Protein AF-A0A0J1GJU7-F1 (afdb_monomer_lite)

Secondary structure (DSSP, 8-state):
------HHHHHHHHHHHHTS-TTS---TTSHHHHHHHHHHHHHHHH-S---HHHHHHHHHT-

Organism: NCBI:txid1195763

Structure (mmCIF, N/CA/C/O backbone):
data_AF-A0A0J1GJU7-F1
#
_entry.id   AF-A0A0J1GJU7-F1
#
loop_
_atom_site.group_PDB
_atom_site.id
_atom_site.type_symbol
_atom_site.label_atom_id
_atom_site.label_alt_id
_atom_site.label_comp_id
_atom_site.label_asym_id
_atom_site.label_entity_id
_atom_site.label_seq_id
_atom_site.pdbx_PDB_ins_code
_atom_site.Cartn_x
_atom_site.Cartn_y
_atom_site.Cartn_z
_atom_site.occupancy
_atom_site.B_iso_or_equiv
_atom_site.auth_seq_id
_atom_site.auth_comp_id
_atom_site.auth_asym_id
_atom_site.auth_atom_id
_atom_site.pdbx_PDB_model_num
ATOM 1 N N . PRO A 1 1 ? 30.157 7.408 -4.490 1.00 45.72 1 PRO A N 1
ATOM 2 C CA . PRO A 1 1 ? 29.555 6.340 -3.655 1.00 45.72 1 PRO A CA 1
ATOM 3 C C . PRO A 1 1 ? 28.234 5.891 -4.283 1.00 45.72 1 PRO A C 1
ATOM 5 O O . PRO A 1 1 ? 27.314 6.692 -4.381 1.00 45.72 1 PRO A O 1
ATOM 8 N N . SER A 1 2 ? 28.190 4.650 -4.761 1.00 41.47 2 SER A N 1
ATOM 9 C CA . SER A 1 2 ? 27.125 4.002 -5.546 1.00 41.47 2 SER A CA 1
ATOM 10 C C . SER A 1 2 ? 25.835 3.722 -4.756 1.00 41.47 2 SER A C 1
ATOM 12 O O . SER A 1 2 ? 25.231 2.665 -4.899 1.00 41.47 2 SER A O 1
ATOM 14 N N . HIS A 1 3 ? 25.416 4.655 -3.900 1.00 47.41 3 HIS A N 1
ATOM 15 C CA . HIS A 1 3 ? 24.142 4.615 -3.177 1.00 47.41 3 HIS A CA 1
ATOM 16 C C . HIS A 1 3 ? 22.998 5.088 -4.087 1.00 47.41 3 HIS A C 1
ATOM 18 O O . HIS A 1 3 ? 22.177 5.915 -3.694 1.00 47.41 3 HIS A O 1
ATOM 24 N N . GLU A 1 4 ? 22.978 4.609 -5.332 1.00 41.72 4 GLU A N 1
ATOM 25 C CA . GLU A 1 4 ? 21.836 4.793 -6.216 1.00 41.72 4 GLU A CA 1
ATOM 26 C C . GLU A 1 4 ? 20.660 4.044 -5.605 1.00 41.72 4 GLU A C 1
ATOM 28 O O . GLU A 1 4 ? 20.585 2.819 -5.625 1.00 41.72 4 GLU A O 1
ATOM 33 N N . ASN A 1 5 ? 19.799 4.822 -4.955 1.00 54.78 5 ASN A N 1
ATOM 34 C CA . ASN A 1 5 ? 18.358 4.722 -5.047 1.00 54.78 5 ASN A CA 1
ATOM 35 C C . ASN A 1 5 ? 17.877 3.344 -5.523 1.00 54.78 5 ASN A C 1
ATOM 37 O O . ASN A 1 5 ? 17.671 3.124 -6.717 1.00 54.78 5 ASN A O 1
ATOM 41 N N . ASN A 1 6 ? 17.690 2.419 -4.582 1.00 73.19 6 ASN A N 1
ATOM 42 C CA . ASN A 1 6 ? 17.200 1.077 -4.872 1.00 73.19 6 ASN A CA 1
ATOM 43 C C . ASN A 1 6 ? 15.682 1.102 -5.165 1.00 73.19 6 ASN A C 1
ATOM 45 O O . ASN A 1 6 ? 14.907 0.348 -4.582 1.00 73.19 6 ASN A O 1
ATOM 49 N N . SER A 1 7 ? 15.252 2.040 -6.018 1.00 81.56 7 SER A N 1
ATOM 50 C CA . SER A 1 7 ? 13.874 2.248 -6.463 1.00 81.56 7 SER A CA 1
ATOM 51 C C . SER A 1 7 ? 13.318 1.004 -7.136 1.00 81.56 7 SER A C 1
ATOM 53 O O . SER A 1 7 ? 12.145 0.706 -6.957 1.00 81.56 7 SER A O 1
ATOM 55 N N . ASP A 1 8 ? 14.152 0.253 -7.861 1.00 88.44 8 ASP A N 1
ATOM 56 C CA . ASP A 1 8 ? 13.713 -0.990 -8.498 1.00 88.44 8 ASP A CA 1
ATOM 57 C C . ASP A 1 8 ? 13.408 -2.067 -7.450 1.00 88.44 8 ASP A C 1
ATOM 59 O O . ASP A 1 8 ? 12.325 -2.641 -7.458 1.00 88.44 8 ASP A O 1
ATOM 63 N N . HIS A 1 9 ? 14.269 -2.240 -6.441 1.00 89.94 9 HIS A N 1
ATOM 64 C CA . HIS A 1 9 ? 13.961 -3.119 -5.308 1.00 89.94 9 HIS A CA 1
ATOM 65 C C . HIS A 1 9 ? 12.757 -2.627 -4.499 1.00 89.94 9 HIS A C 1
ATOM 67 O O . HIS A 1 9 ? 11.971 -3.435 -4.013 1.00 89.94 9 HIS A O 1
ATOM 73 N N . TYR A 1 10 ? 12.586 -1.312 -4.341 1.00 90.94 10 TYR A N 1
ATOM 74 C CA . TYR A 1 10 ? 11.398 -0.757 -3.696 1.00 90.94 10 TYR A CA 1
ATOM 75 C C . TY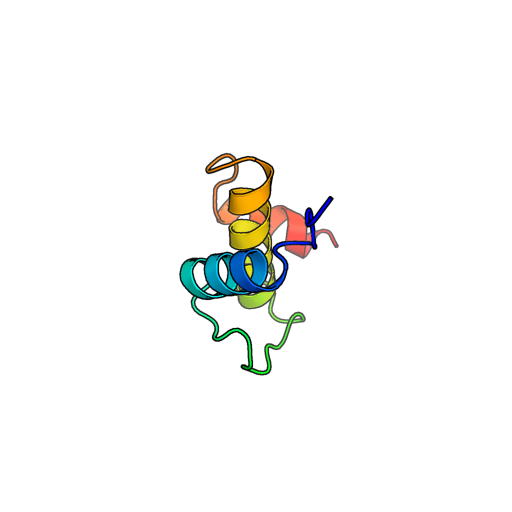R A 1 10 ? 10.130 -1.133 -4.466 1.00 90.94 10 TYR A C 1
ATOM 77 O O . TYR A 1 10 ? 9.191 -1.675 -3.880 1.00 90.94 10 TYR A O 1
ATOM 85 N N . ALA A 1 11 ? 10.128 -0.908 -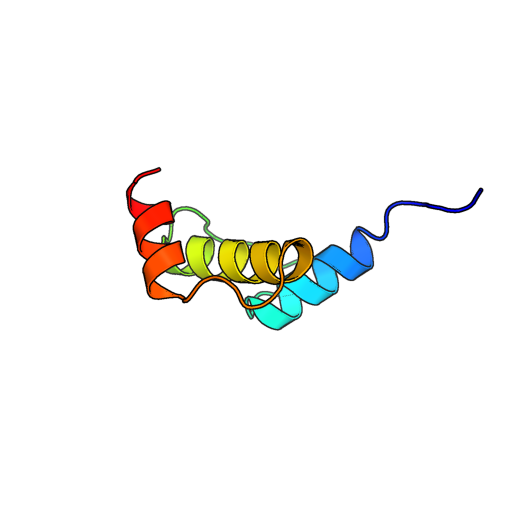5.782 1.00 92.44 11 ALA A N 1
ATOM 86 C CA . ALA A 1 11 ? 9.021 -1.240 -6.666 1.00 92.44 11 ALA A CA 1
ATOM 87 C C . ALA A 1 11 ? 8.740 -2.749 -6.686 1.00 92.44 11 ALA A C 1
ATOM 89 O O . ALA A 1 11 ? 7.583 -3.142 -6.564 1.00 92.44 11 ALA A O 1
ATOM 90 N N . ASP A 1 12 ? 9.772 -3.594 -6.742 1.00 94.88 12 ASP A N 1
ATOM 91 C CA . ASP A 1 12 ? 9.644 -5.056 -6.688 1.00 94.88 12 ASP A CA 1
ATOM 92 C C . ASP A 1 12 ? 8.985 -5.521 -5.383 1.00 94.88 12 ASP A C 1
ATOM 94 O O . ASP A 1 12 ? 8.093 -6.376 -5.378 1.00 94.88 12 ASP A O 1
ATOM 98 N N . MET A 1 13 ? 9.394 -4.943 -4.253 1.00 95.06 13 MET A N 1
ATOM 99 C CA . MET A 1 13 ? 8.855 -5.306 -2.945 1.00 95.06 13 MET A CA 1
ATOM 100 C C . MET A 1 13 ? 7.414 -4.825 -2.764 1.00 95.06 13 MET A C 1
ATOM 102 O O . MET A 1 13 ? 6.567 -5.582 -2.276 1.00 95.06 13 MET A O 1
ATOM 106 N N . VAL A 1 14 ? 7.112 -3.597 -3.195 1.00 95.31 14 VAL A N 1
ATOM 107 C CA . VAL A 1 14 ? 5.751 -3.046 -3.179 1.00 95.31 14 VAL A CA 1
ATOM 108 C C . VAL A 1 14 ? 4.838 -3.842 -4.105 1.00 95.31 14 VAL A C 1
ATOM 110 O O . VAL A 1 14 ? 3.738 -4.216 -3.695 1.00 95.31 14 VAL A O 1
ATOM 113 N N . SER A 1 15 ? 5.303 -4.172 -5.308 1.00 96.12 15 SER A N 1
ATOM 114 C CA . SER A 1 15 ? 4.587 -5.009 -6.271 1.00 96.12 15 SER A CA 1
ATOM 115 C C . SER A 1 15 ? 4.232 -6.363 -5.655 1.00 96.12 15 SER A C 1
ATOM 117 O O . SER A 1 15 ? 3.057 -6.718 -5.524 1.00 96.12 15 SER A O 1
ATOM 119 N N . ARG A 1 16 ? 5.233 -7.068 -5.117 1.00 96.31 16 ARG A N 1
ATOM 120 C CA . ARG A 1 16 ? 5.048 -8.380 -4.488 1.00 96.31 16 ARG A CA 1
ATOM 121 C C . ARG A 1 16 ? 4.068 -8.360 -3.315 1.00 96.31 16 ARG A C 1
ATOM 123 O O . ARG A 1 16 ? 3.357 -9.340 -3.096 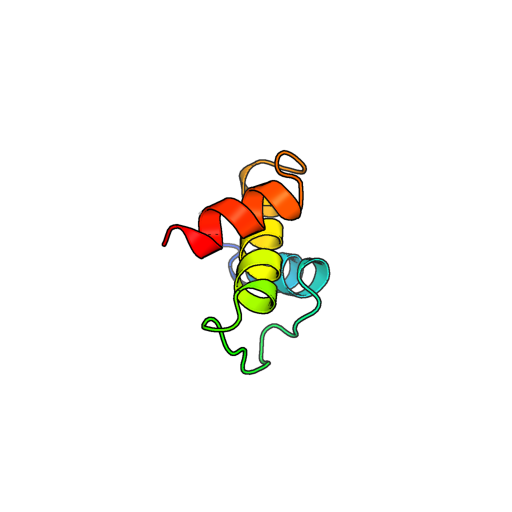1.00 96.31 16 ARG A O 1
ATOM 130 N N . TRP A 1 17 ? 4.066 -7.305 -2.502 1.00 96.69 17 TRP A N 1
ATOM 131 C CA . TRP A 1 17 ? 3.228 -7.242 -1.299 1.00 96.69 17 TRP A CA 1
ATOM 132 C C . TRP A 1 17 ? 1.841 -6.654 -1.528 1.00 96.69 17 TRP A C 1
ATOM 134 O O . TRP A 1 17 ? 0.927 -6.989 -0.773 1.00 96.69 17 TRP A O 1
ATOM 144 N N . SER A 1 18 ? 1.680 -5.800 -2.534 1.00 96.12 18 SER A N 1
ATOM 145 C CA . SER A 1 18 ? 0.377 -5.264 -2.936 1.00 96.12 18 SER A CA 1
ATOM 146 C C . SER A 1 18 ? -0.407 -6.255 -3.803 1.00 96.12 18 SER A C 1
ATOM 148 O O . SER A 1 18 ? -1.639 -6.257 -3.757 1.00 96.12 18 SER A O 1
ATOM 150 N N . GLY A 1 19 ? 0.301 -7.132 -4.525 1.00 96.50 19 GLY A N 1
ATOM 151 C CA . GLY A 1 19 ? -0.276 -8.096 -5.458 1.00 96.50 19 GLY A CA 1
ATOM 152 C C . GLY A 1 19 ? -0.493 -7.546 -6.871 1.00 96.50 19 GLY A C 1
ATOM 153 O O . GLY A 1 19 ? -1.175 -8.212 -7.641 1.00 96.50 19 GLY A O 1
ATOM 154 N N . TYR A 1 20 ? 0.063 -6.372 -7.192 1.00 96.44 20 TYR A N 1
ATOM 155 C CA . TYR A 1 20 ? 0.016 -5.751 -8.522 1.00 96.44 20 TYR A CA 1
ATOM 156 C C . TYR A 1 20 ? 1.407 -5.753 -9.146 1.00 96.44 20 TYR A C 1
ATOM 158 O O . TYR A 1 20 ? 2.387 -5.485 -8.446 1.00 96.44 20 TYR A O 1
ATOM 166 N N . ASP A 1 21 ? 1.520 -6.055 -10.438 1.00 94.25 21 ASP A N 1
ATOM 167 C CA . ASP A 1 21 ? 2.815 -6.015 -11.129 1.00 94.25 21 ASP A CA 1
ATOM 168 C C . ASP A 1 21 ? 3.358 -4.574 -11.201 1.00 94.25 21 ASP A C 1
ATOM 170 O O . ASP A 1 21 ? 2.592 -3.615 -11.298 1.00 94.25 21 ASP A O 1
ATOM 174 N N . LYS A 1 22 ? 4.685 -4.391 -11.153 1.00 91.44 22 LYS A N 1
ATOM 175 C CA . LYS A 1 22 ? 5.294 -3.046 -11.176 1.00 91.44 22 LYS A CA 1
ATOM 176 C C . LYS A 1 22 ? 5.084 -2.286 -12.494 1.00 91.44 22 LYS A C 1
ATOM 178 O O . LYS A 1 22 ? 5.325 -1.081 -12.545 1.00 91.44 22 LYS A O 1
ATOM 183 N N . HIS A 1 23 ? 4.649 -2.974 -13.548 1.00 93.94 23 HIS A N 1
ATOM 184 C CA . HIS A 1 23 ? 4.307 -2.412 -14.851 1.00 93.94 23 HIS A CA 1
ATOM 185 C C . HIS A 1 23 ? 2.797 -2.472 -15.149 1.00 93.94 23 HIS A C 1
ATOM 187 O O . HIS A 1 23 ? 2.373 -2.063 -16.232 1.00 93.94 23 HIS A O 1
ATOM 193 N N . GLU A 1 24 ? 1.974 -2.960 -14.215 1.00 93.06 24 GLU A N 1
ATOM 194 C CA . GLU A 1 24 ? 0.517 -2.994 -14.356 1.00 93.06 24 GLU A CA 1
ATOM 195 C C . GLU A 1 24 ? -0.094 -1.601 -14.165 1.00 93.06 24 GLU A C 1
ATOM 197 O O . GLU A 1 24 ? 0.274 -0.841 -13.267 1.00 93.06 24 GLU A O 1
ATOM 202 N N . MET A 1 25 ? -1.076 -1.267 -15.005 1.00 93.75 25 MET A N 1
ATOM 203 C CA . MET A 1 25 ? -1.874 -0.062 -14.812 1.00 93.75 25 MET A CA 1
ATOM 204 C C . MET A 1 25 ? -2.896 -0.298 -13.698 1.00 93.75 25 MET A C 1
ATOM 206 O O . MET A 1 25 ? -3.792 -1.127 -13.836 1.00 93.75 25 MET A O 1
ATOM 210 N N . VAL A 1 26 ? -2.791 0.473 -12.619 1.00 93.38 26 VAL A N 1
ATOM 211 C CA . VAL A 1 26 ? -3.668 0.371 -11.446 1.00 93.38 26 VAL A CA 1
ATOM 212 C C . VAL A 1 26 ? -4.607 1.575 -11.348 1.00 93.38 26 VAL A C 1
ATOM 214 O O . VAL A 1 26 ? -4.199 2.712 -11.586 1.00 93.38 26 VAL A O 1
ATOM 217 N N . ASP A 1 27 ? -5.870 1.349 -10.970 1.00 94.56 27 ASP A N 1
ATOM 218 C CA . ASP A 1 27 ? -6.807 2.441 -10.671 1.00 94.56 27 ASP A CA 1
ATOM 219 C C . ASP A 1 27 ? -6.736 2.814 -9.187 1.00 94.56 27 ASP A C 1
ATOM 221 O O . ASP A 1 27 ? -7.354 2.176 -8.335 1.00 94.56 27 ASP A O 1
ATOM 225 N N . VAL A 1 28 ? -5.988 3.872 -8.877 1.00 90.00 28 VAL A N 1
ATOM 226 C CA . VAL A 1 28 ? -5.817 4.373 -7.503 1.00 90.00 28 VAL A CA 1
ATOM 227 C C . VAL A 1 28 ? -7.060 5.068 -6.938 1.00 90.00 28 VAL A C 1
ATOM 229 O O . VAL A 1 28 ? -7.071 5.396 -5.759 1.00 90.00 28 VAL A O 1
ATOM 232 N N . ARG A 1 29 ? -8.117 5.267 -7.739 1.00 93.88 29 ARG A N 1
ATOM 233 C CA . ARG A 1 29 ? -9.428 5.734 -7.245 1.00 93.88 29 ARG A CA 1
ATOM 234 C C . ARG A 1 29 ? -10.242 4.605 -6.618 1.00 93.88 29 ARG A C 1
ATOM 236 O O . ARG A 1 29 ? -11.293 4.851 -6.042 1.00 93.88 29 ARG A O 1
ATOM 243 N N . ASN A 1 30 ? -9.799 3.358 -6.775 1.00 95.50 30 ASN A N 1
ATOM 244 C CA . ASN A 1 30 ? -10.348 2.238 -6.034 1.00 95.50 30 ASN A CA 1
ATOM 245 C C . ASN A 1 30 ? -9.634 2.149 -4.683 1.00 95.50 30 ASN A C 1
ATOM 247 O O . ASN A 1 30 ? -8.465 1.762 -4.618 1.00 95.50 30 ASN A O 1
ATOM 251 N N . ASP A 1 31 ? -10.354 2.435 -3.603 1.00 96.75 31 ASP A N 1
ATOM 252 C CA . ASP A 1 31 ? -9.795 2.477 -2.248 1.00 96.75 31 ASP A CA 1
ATOM 253 C C . ASP A 1 31 ? -9.100 1.173 -1.843 1.00 96.75 31 ASP A C 1
ATOM 255 O O . ASP A 1 31 ? -8.089 1.182 -1.146 1.00 96.75 31 ASP A O 1
ATOM 259 N N . THR A 1 32 ? -9.582 0.026 -2.331 1.00 96.69 32 THR A N 1
ATOM 260 C CA . THR A 1 32 ? -8.936 -1.268 -2.071 1.00 96.69 32 THR A CA 1
ATOM 261 C C . THR A 1 32 ? -7.594 -1.383 -2.793 1.00 96.69 32 THR A C 1
ATOM 263 O O . THR A 1 32 ? -6.643 -1.939 -2.238 1.00 96.69 32 THR A O 1
ATOM 266 N N . VAL A 1 33 ? -7.497 -0.879 -4.027 1.00 97.19 33 VAL A N 1
ATOM 267 C CA . VAL A 1 33 ? -6.235 -0.822 -4.783 1.00 97.19 33 VAL A CA 1
ATOM 268 C C . VAL A 1 33 ? -5.262 0.114 -4.070 1.00 97.19 33 VAL A C 1
ATOM 270 O O . VAL A 1 33 ? -4.155 -0.309 -3.730 1.00 97.19 33 VAL A O 1
ATOM 273 N N . ALA A 1 34 ? -5.701 1.334 -3.754 1.00 96.88 34 ALA A N 1
ATOM 274 C CA . ALA A 1 34 ? -4.900 2.319 -3.037 1.00 96.88 34 ALA A CA 1
ATOM 275 C C . ALA A 1 34 ? -4.411 1.782 -1.680 1.00 96.88 34 ALA A C 1
ATOM 277 O O . ALA A 1 34 ? -3.212 1.810 -1.403 1.00 96.88 34 ALA A O 1
ATOM 278 N N . ALA A 1 35 ? -5.294 1.191 -0.870 1.00 97.69 35 ALA A N 1
ATOM 279 C CA . ALA A 1 35 ? -4.943 0.655 0.444 1.00 97.69 35 ALA A CA 1
ATOM 280 C C . ALA A 1 35 ? -3.934 -0.501 0.367 1.00 97.69 35 ALA A C 1
ATOM 282 O O . ALA A 1 35 ? -3.035 -0.600 1.206 1.00 97.69 35 ALA A O 1
ATOM 283 N N . LYS A 1 36 ? -4.028 -1.375 -0.646 1.00 97.50 36 LYS A N 1
ATOM 284 C CA . LYS A 1 36 ? -3.047 -2.455 -0.859 1.00 97.50 36 LYS A CA 1
ATOM 285 C C . LYS A 1 36 ? -1.661 -1.904 -1.194 1.00 97.50 36 LYS A C 1
ATOM 287 O O . LYS A 1 36 ? -0.675 -2.376 -0.625 1.00 97.50 36 LYS A O 1
ATOM 292 N N . ILE A 1 37 ? -1.590 -0.906 -2.075 1.00 96.56 37 ILE A N 1
ATOM 293 C CA . ILE A 1 37 ? -0.328 -0.270 -2.473 1.00 96.56 37 ILE A CA 1
ATOM 294 C C . ILE A 1 37 ? 0.268 0.498 -1.285 1.00 96.56 37 ILE A C 1
ATOM 296 O O . ILE A 1 37 ? 1.420 0.267 -0.926 1.00 96.56 37 ILE A O 1
ATOM 300 N N . ILE A 1 38 ? -0.525 1.322 -0.594 1.00 96.25 38 ILE A N 1
ATOM 301 C CA . ILE A 1 38 ? -0.081 2.105 0.572 1.00 96.25 38 ILE A CA 1
ATOM 302 C C . ILE A 1 38 ? 0.395 1.205 1.708 1.0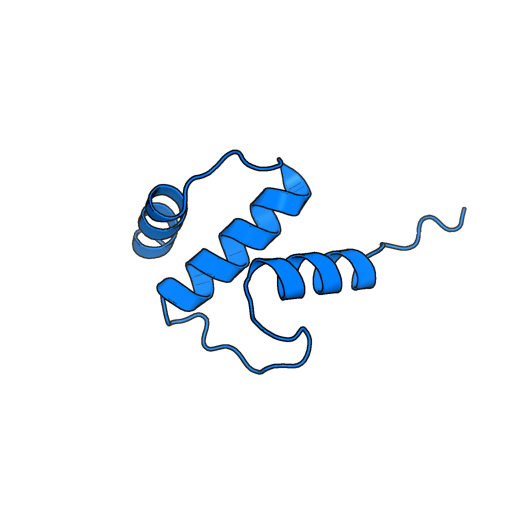0 96.25 38 ILE A C 1
ATOM 304 O O . ILE A 1 38 ? 1.444 1.462 2.294 1.00 96.25 38 ILE A O 1
ATOM 308 N N . LYS A 1 39 ? -0.307 0.105 1.994 1.00 97.50 39 LYS A N 1
ATOM 309 C CA . LYS A 1 39 ? 0.142 -0.858 3.005 1.00 97.50 39 LYS A CA 1
ATOM 310 C C . LYS A 1 39 ? 1.479 -1.502 2.632 1.00 97.50 39 LYS A C 1
ATOM 312 O O . LYS A 1 39 ? 2.317 -1.721 3.508 1.00 97.50 39 LYS A O 1
ATOM 317 N N . ALA A 1 40 ? 1.680 -1.827 1.356 1.00 96.94 40 ALA A N 1
ATOM 318 C CA . ALA A 1 40 ? 2.933 -2.393 0.870 1.00 96.94 40 ALA A CA 1
ATOM 319 C C . ALA A 1 40 ? 4.092 -1.385 0.967 1.00 96.94 40 ALA A C 1
ATOM 321 O O . ALA A 1 40 ? 5.164 -1.751 1.449 1.00 96.94 40 ALA A O 1
ATOM 322 N N . MET A 1 41 ? 3.850 -0.118 0.616 1.00 95.31 41 MET A N 1
ATOM 323 C CA . MET A 1 41 ? 4.805 0.982 0.805 1.00 95.31 41 MET A CA 1
ATOM 324 C C . MET A 1 41 ? 5.133 1.189 2.287 1.00 95.31 41 MET A C 1
ATOM 326 O O . MET A 1 41 ? 6.292 1.130 2.683 1.00 95.31 41 MET A O 1
ATOM 330 N N . ALA A 1 42 ? 4.122 1.310 3.149 1.00 95.62 42 ALA A N 1
ATOM 331 C CA . ALA A 1 42 ? 4.322 1.462 4.589 1.00 95.62 42 ALA A CA 1
ATOM 332 C C . ALA A 1 42 ? 5.116 0.291 5.189 1.00 95.62 42 ALA A C 1
ATOM 334 O O . ALA A 1 42 ? 5.925 0.484 6.093 1.00 95.62 42 ALA A O 1
ATOM 335 N N . ARG A 1 43 ? 4.945 -0.925 4.659 1.00 95.31 43 ARG A N 1
ATOM 336 C CA . ARG A 1 43 ? 5.747 -2.079 5.070 1.00 95.31 43 ARG A CA 1
ATOM 337 C C . ARG A 1 43 ? 7.231 -1.936 4.725 1.00 95.31 43 ARG A C 1
ATOM 339 O O . ARG A 1 43 ? 8.046 -2.436 5.498 1.00 95.31 43 ARG A O 1
ATOM 346 N N . MET A 1 44 ? 7.576 -1.286 3.613 1.00 93.19 44 MET A N 1
ATOM 347 C CA . MET A 1 44 ? 8.968 -0.977 3.262 1.00 93.19 44 MET A CA 1
ATOM 348 C C . MET A 1 44 ? 9.571 0.076 4.192 1.00 93.19 44 MET A C 1
ATOM 350 O O . MET A 1 44 ? 10.713 -0.079 4.610 1.00 93.19 44 MET A O 1
ATOM 354 N N . GLU A 1 45 ? 8.796 1.100 4.547 1.00 90.62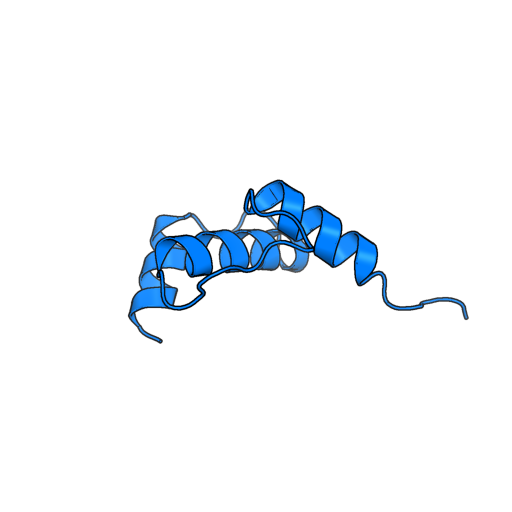 45 GLU A N 1
ATOM 355 C CA . GLU A 1 45 ? 9.285 2.227 5.352 1.00 90.62 45 GLU A CA 1
ATOM 356 C C . GLU A 1 45 ? 9.380 1.904 6.847 1.00 90.62 45 GLU A C 1
ATOM 358 O O . GLU A 1 45 ? 10.354 2.244 7.516 1.00 90.62 45 GLU A O 1
ATOM 363 N N . VAL A 1 46 ? 8.343 1.266 7.400 1.00 92.62 46 VAL A N 1
ATOM 364 C CA . VAL A 1 46 ? 8.165 1.115 8.857 1.00 92.62 46 VAL A CA 1
ATOM 365 C C . VAL A 1 46 ? 7.837 -0.315 9.294 1.00 92.62 46 VAL A C 1
ATOM 367 O O . VAL A 1 46 ? 7.518 -0.556 10.459 1.00 92.62 46 VAL A O 1
ATOM 370 N N . GLY A 1 47 ? 7.907 -1.290 8.383 1.00 92.31 47 GLY A N 1
ATOM 371 C CA . GLY A 1 47 ? 7.584 -2.685 8.675 1.00 92.31 47 GLY A CA 1
ATOM 372 C C . GLY A 1 47 ? 6.081 -2.952 8.843 1.00 92.31 47 GLY A C 1
ATOM 373 O O . GLY A 1 47 ? 5.220 -2.192 8.404 1.00 92.31 47 GLY A O 1
ATOM 374 N N . LYS A 1 48 ? 5.725 -4.084 9.464 1.00 92.31 48 LYS A N 1
ATOM 375 C CA . LYS A 1 48 ? 4.325 -4.536 9.622 1.00 92.31 48 LYS A CA 1
ATOM 376 C C . LYS A 1 48 ? 3.601 -3.795 10.758 1.00 92.31 48 LYS A C 1
ATOM 378 O O . LYS A 1 48 ? 3.204 -4.418 11.737 1.00 92.31 48 LYS A O 1
ATOM 383 N N . LYS A 1 49 ? 3.468 -2.474 10.633 1.00 94.56 49 LYS A N 1
ATOM 384 C CA . LYS A 1 49 ? 2.872 -1.618 11.667 1.00 94.56 49 LYS A CA 1
ATOM 385 C C . LYS A 1 49 ? 1.360 -1.452 11.526 1.00 94.56 49 LYS A C 1
ATOM 387 O O . LYS A 1 49 ? 0.672 -1.479 12.534 1.00 94.56 49 LYS A O 1
ATOM 392 N N . TYR A 1 50 ? 0.867 -1.306 10.296 1.00 93.88 50 TYR A N 1
ATOM 393 C CA . TYR A 1 50 ? -0.540 -0.999 10.032 1.00 93.88 50 TYR A CA 1
ATOM 394 C C . TYR A 1 50 ? -1.303 -2.218 9.507 1.00 93.88 50 TYR A C 1
ATOM 396 O O . TYR A 1 50 ? -0.875 -2.909 8.567 1.00 93.88 50 TYR A O 1
ATOM 404 N N . ALA A 1 51 ? -2.456 -2.483 10.111 1.00 95.56 51 ALA A N 1
ATOM 405 C CA . ALA A 1 51 ? -3.435 -3.430 9.615 1.00 95.56 51 ALA A CA 1
ATOM 406 C C . ALA A 1 51 ? -4.105 -2.897 8.337 1.00 95.56 51 ALA A C 1
ATOM 408 O O . ALA A 1 51 ? -3.986 -1.733 7.970 1.00 95.56 51 ALA A O 1
ATOM 409 N N . PHE A 1 52 ? -4.767 -3.781 7.582 1.00 96.00 52 PHE A N 1
ATOM 410 C CA . PHE A 1 52 ? -5.365 -3.367 6.305 1.00 96.00 52 PHE A CA 1
ATOM 411 C C . PHE A 1 52 ? -6.536 -2.393 6.493 1.00 96.00 52 PHE A C 1
ATOM 413 O O . PHE A 1 52 ? -6.641 -1.440 5.734 1.00 96.00 52 PHE A O 1
ATOM 420 N N . ASN A 1 53 ? -7.372 -2.612 7.509 1.00 96.62 53 ASN A N 1
ATOM 421 C CA . ASN A 1 53 ? -8.494 -1.735 7.844 1.00 96.62 53 ASN A CA 1
ATOM 422 C C . ASN A 1 53 ? -8.030 -0.325 8.232 1.00 96.62 53 ASN A C 1
ATOM 424 O O . ASN A 1 53 ? -8.603 0.626 7.730 1.00 96.62 53 ASN A O 1
ATOM 428 N N . GLU A 1 54 ? -6.957 -0.190 9.018 1.00 96.12 54 GLU A N 1
ATOM 429 C CA . GLU 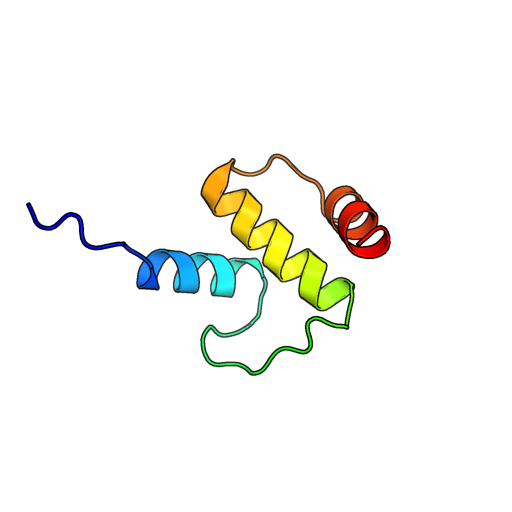A 1 54 ? -6.401 1.123 9.390 1.00 96.12 54 GLU A CA 1
ATOM 430 C C . GLU A 1 54 ? -5.928 1.909 8.160 1.00 96.12 54 GLU A C 1
ATOM 432 O O . GLU A 1 54 ? -6.174 3.105 8.032 1.00 96.12 54 GLU A O 1
ATOM 437 N N . VAL A 1 55 ? -5.266 1.227 7.218 1.00 95.81 55 VAL A N 1
ATOM 438 C CA . VAL A 1 55 ? -4.845 1.855 5.959 1.00 95.81 55 VAL A CA 1
ATOM 439 C C . VAL A 1 55 ? -6.059 2.229 5.109 1.00 95.81 55 VAL A C 1
ATOM 441 O O . VAL A 1 55 ? -6.071 3.304 4.521 1.00 95.81 55 VAL A O 1
ATOM 444 N N . MET A 1 56 ? -7.080 1.371 5.058 1.00 96.69 56 MET A N 1
ATOM 445 C CA . MET A 1 56 ? -8.321 1.652 4.337 1.00 96.69 56 MET A CA 1
ATOM 446 C C . MET A 1 56 ? -9.016 2.895 4.915 1.00 96.69 56 MET A C 1
ATOM 448 O O . MET A 1 56 ? -9.370 3.804 4.175 1.00 96.69 56 MET A O 1
ATOM 452 N N . GLU A 1 57 ? -9.164 2.972 6.239 1.00 96.19 57 GLU A N 1
ATOM 453 C CA . GLU A 1 57 ? -9.738 4.138 6.918 1.00 96.19 57 GLU A CA 1
ATOM 454 C C . GLU A 1 57 ? -8.987 5.421 6.542 1.00 96.19 57 GLU A C 1
ATOM 456 O O . GLU A 1 57 ? -9.618 6.419 6.215 1.00 96.19 57 GLU A O 1
ATOM 461 N N . GLY A 1 58 ? -7.651 5.380 6.494 1.00 93.94 58 GLY A N 1
ATOM 462 C CA . GLY A 1 58 ? -6.839 6.509 6.033 1.00 93.94 58 GLY A CA 1
ATOM 463 C C . GLY A 1 58 ? -7.064 6.887 4.565 1.00 93.94 58 GLY A C 1
ATOM 464 O O . GLY A 1 58 ? -7.082 8.072 4.246 1.00 93.94 58 GLY A O 1
ATOM 465 N N . VAL A 1 59 ? -7.263 5.906 3.679 1.00 94.25 59 VAL A N 1
ATOM 466 C CA . VAL A 1 59 ? -7.570 6.147 2.257 1.00 94.25 59 VAL A CA 1
ATOM 467 C C . VAL A 1 59 ? -8.932 6.817 2.084 1.00 94.25 59 VAL A C 1
ATOM 469 O O . VAL A 1 59 ? -9.039 7.754 1.305 1.00 94.25 59 VAL A O 1
ATOM 472 N N . ALA A 1 60 ? -9.949 6.402 2.839 1.00 92.88 60 ALA A N 1
ATOM 473 C CA . ALA A 1 60 ? -11.293 6.979 2.743 1.00 92.88 60 ALA A CA 1
ATOM 474 C C . ALA A 1 60 ? -11.420 8.403 3.317 1.00 92.88 60 ALA A C 1
ATOM 476 O O . ALA A 1 60 ? -12.442 9.056 3.109 1.00 92.88 60 ALA A O 1
ATOM 477 N N . LEU A 1 61 ? -10.417 8.874 4.063 1.00 91.06 61 LEU A N 1
ATOM 478 C CA . LEU A 1 61 ? -10.354 10.244 4.583 1.00 91.06 61 LEU A CA 1
ATOM 479 C C . LEU A 1 61 ? -9.649 11.225 3.629 1.00 91.06 61 LEU A C 1
ATOM 481 O O . LEU A 1 61 ? -9.650 12.425 3.918 1.00 91.06 61 LEU A O 1
ATOM 485 N N . ALA A 1 62 ? -9.001 10.722 2.573 1.00 77.44 62 ALA A N 1
ATOM 486 C CA . ALA A 1 62 ? -8.158 11.491 1.657 1.00 77.44 62 ALA A CA 1
ATOM 487 C C . ALA A 1 62 ? -8.933 12.162 0.510 1.00 77.44 62 ALA A C 1
ATOM 489 O O . ALA A 1 62 ? -10.058 11.721 0.186 1.00 77.44 62 ALA A O 1
#

Foldseek 3Di:
DPPPDVVVVLLVQLCVQLVHHSPDDDDCVPLSSVLSSVCSNCCVVPNNDDDSVRSSVVSVVD

pLDDT: mean 89.89, std 13.7, range [41.47, 97.69]

Radius of gyration: 12.52 Å; chains: 1; bounding box: 41×20×26 Å

Sequence (62 aa):
PSHENNSDHYADMVSRWSGYDKHEMVDVRNDTVAAKIIKAMARMEVGKKYAFNEVMEGVALA